Protein AF-A0A9X1KBK2-F1 (afdb_monomer)

Radius of gyration: 13.74 Å; Cα contacts (8 Å, |Δi|>4): 234; chains: 1; bounding box: 34×33×30 Å

Solvent-accessible surface area (backbone atoms only — not comparable to full-atom values): 6960 Å² total; per-residue (Å²): 137,82,86,65,59,75,54,57,52,90,49,33,37,38,42,46,46,96,89,71,48,70,46,58,39,37,46,53,65,55,36,59,77,70,50,48,83,78,47,93,27,27,28,41,36,33,82,37,67,68,66,86,88,49,75,42,31,39,36,38,23,64,77,81,42,43,72,44,82,42,61,68,93,34,52,45,80,51,96,68,62,78,42,82,48,73,57,68,66,92,81,57,61,96,41,42,73,43,54,34,40,38,30,63,72,28,39,75,45,76,76,53,99,76,34,33,36,40,76

Structure (mmCIF, N/CA/C/O backbone):
data_AF-A0A9X1KBK2-F1
#
_entry.id   AF-A0A9X1KBK2-F1
#
loop_
_atom_site.group_PDB
_atom_site.id
_atom_site.type_symbol
_atom_site.label_atom_id
_atom_site.label_alt_id
_atom_site.label_comp_id
_atom_site.label_asym_id
_atom_site.label_entity_id
_atom_site.label_seq_id
_atom_site.pdbx_PDB_ins_code
_atom_site.Cartn_x
_atom_site.Cartn_y
_atom_site.Cartn_z
_atom_site.occupancy
_atom_site.B_iso_or_equiv
_atom_site.auth_seq_id
_atom_site.auth_comp_id
_atom_site.auth_asym_id
_atom_site.auth_atom_id
_atom_site.pdbx_PDB_model_num
ATOM 1 N N . MET A 1 1 ? 12.064 -16.389 -3.522 1.00 40.81 1 MET A N 1
ATOM 2 C CA . MET A 1 1 ? 11.622 -14.983 -3.391 1.00 40.81 1 MET A CA 1
ATOM 3 C C . MET A 1 1 ? 12.887 -14.125 -3.311 1.00 40.81 1 MET A C 1
ATOM 5 O O . MET A 1 1 ? 13.666 -14.320 -2.386 1.00 40.81 1 MET A O 1
ATOM 9 N N . LYS A 1 2 ? 13.191 -13.346 -4.358 1.00 38.59 2 LYS A N 1
ATOM 10 C CA . LYS A 1 2 ? 14.484 -12.655 -4.557 1.00 38.59 2 LYS A CA 1
ATOM 11 C C . LYS A 1 2 ? 14.535 -11.355 -3.733 1.00 38.59 2 LYS A C 1
ATOM 13 O O . LYS A 1 2 ? 13.493 -10.747 -3.509 1.00 38.59 2 LYS A O 1
ATOM 18 N N . ARG A 1 3 ? 15.711 -11.003 -3.194 1.00 35.94 3 ARG A N 1
ATOM 19 C CA . ARG A 1 3 ? 15.891 -9.930 -2.195 1.00 35.94 3 ARG A CA 1
ATOM 20 C C . ARG A 1 3 ? 15.549 -8.564 -2.792 1.00 35.94 3 ARG A C 1
ATOM 22 O O . ARG A 1 3 ? 16.236 -8.102 -3.690 1.00 35.94 3 ARG A O 1
ATOM 29 N N . ILE A 1 4 ? 14.527 -7.929 -2.231 1.00 51.00 4 ILE A N 1
ATOM 30 C CA . ILE A 1 4 ? 14.150 -6.542 -2.488 1.00 51.00 4 ILE A CA 1
ATOM 31 C C . ILE A 1 4 ? 14.593 -5.740 -1.263 1.00 51.00 4 ILE A C 1
ATOM 33 O O . ILE A 1 4 ? 14.223 -6.088 -0.139 1.00 51.00 4 ILE A O 1
ATOM 37 N N . SER A 1 5 ? 15.408 -4.705 -1.454 1.00 47.16 5 SER A N 1
ATOM 38 C CA . SER A 1 5 ? 15.690 -3.717 -0.411 1.00 47.16 5 SER A CA 1
ATOM 39 C C . SER A 1 5 ? 14.709 -2.563 -0.548 1.00 47.16 5 SER A C 1
ATOM 41 O O . SER A 1 5 ? 14.574 -2.009 -1.636 1.00 47.16 5 SER A O 1
ATOM 43 N N . PHE A 1 6 ? 14.050 -2.204 0.550 1.00 48.94 6 PHE A N 1
ATOM 44 C CA . PHE A 1 6 ? 13.143 -1.065 0.608 1.00 48.94 6 PHE A CA 1
ATOM 45 C C . PHE A 1 6 ? 13.835 0.056 1.373 1.00 48.94 6 PHE A C 1
ATOM 47 O O . PHE A 1 6 ? 14.206 -0.132 2.532 1.00 48.94 6 PHE A O 1
ATOM 54 N N . ASN A 1 7 ? 14.013 1.210 0.733 1.00 49.62 7 ASN A N 1
ATOM 55 C CA . ASN A 1 7 ? 14.303 2.444 1.451 1.00 49.62 7 ASN A CA 1
ATOM 56 C C . ASN A 1 7 ? 13.011 3.250 1.501 1.00 49.62 7 ASN A C 1
ATOM 58 O O . ASN A 1 7 ? 12.458 3.598 0.456 1.00 49.62 7 ASN A O 1
ATOM 62 N N . THR A 1 8 ? 12.502 3.460 2.709 1.00 54.94 8 THR A N 1
ATOM 63 C CA . THR A 1 8 ? 11.240 4.155 2.928 1.00 54.94 8 THR A CA 1
ATOM 64 C C . THR A 1 8 ? 11.498 5.495 3.595 1.00 54.94 8 THR A C 1
ATOM 66 O O . THR A 1 8 ? 11.870 5.542 4.769 1.00 54.94 8 THR A O 1
ATOM 69 N N . SER A 1 9 ? 11.282 6.588 2.862 1.00 59.41 9 SER A N 1
ATOM 70 C CA . SER A 1 9 ? 10.940 7.874 3.481 1.00 59.41 9 SER A CA 1
ATOM 71 C C . SER A 1 9 ? 9.426 7.900 3.715 1.00 59.41 9 SER A C 1
ATOM 73 O O . SER A 1 9 ? 8.726 7.018 3.230 1.00 59.41 9 SER A O 1
ATOM 75 N N . GLU A 1 10 ? 8.909 8.839 4.511 1.00 70.69 10 GLU A N 1
ATOM 76 C CA . GLU A 1 10 ? 7.586 8.743 5.157 1.00 70.69 10 GLU A CA 1
ATOM 77 C C . GLU A 1 10 ? 6.447 8.178 4.286 1.00 70.69 10 GLU A C 1
ATOM 79 O O . GLU A 1 10 ? 5.689 7.356 4.793 1.00 70.69 10 GLU A O 1
ATOM 84 N N . TYR A 1 11 ? 6.392 8.513 2.990 1.00 81.00 11 TYR A N 1
ATOM 85 C CA . TYR A 1 11 ? 5.396 8.019 2.025 1.00 81.00 11 TYR A CA 1
ATOM 86 C C . TYR A 1 11 ? 5.985 7.433 0.735 1.00 81.00 11 TYR A C 1
ATOM 88 O O . TYR A 1 11 ? 5.235 7.144 -0.198 1.00 81.00 11 TYR A O 1
ATOM 96 N N . LYS A 1 12 ? 7.309 7.264 0.658 1.00 82.88 12 LYS A N 1
ATOM 97 C CA . LYS A 1 12 ? 7.993 6.830 -0.568 1.00 82.88 12 LYS A CA 1
ATOM 98 C C . LYS A 1 12 ? 8.642 5.481 -0.356 1.00 82.88 12 LYS A C 1
ATOM 100 O O . LYS A 1 12 ? 9.161 5.211 0.720 1.00 82.88 12 LYS A O 1
ATOM 105 N N . ALA A 1 13 ? 8.642 4.651 -1.384 1.00 81.12 13 ALA A N 1
ATOM 106 C CA . ALA A 1 13 ? 9.345 3.383 -1.390 1.00 81.12 13 ALA A CA 1
ATOM 107 C C . ALA A 1 13 ? 10.183 3.269 -2.658 1.00 81.12 13 ALA A C 1
ATOM 109 O O . ALA A 1 13 ? 9.661 3.391 -3.766 1.00 81.12 13 ALA A O 1
ATOM 110 N N . THR A 1 14 ? 11.471 2.987 -2.486 1.00 82.00 14 THR A N 1
ATOM 111 C CA . THR A 1 14 ? 12.343 2.570 -3.587 1.00 82.00 14 THR A CA 1
ATOM 112 C C . THR A 1 14 ? 12.473 1.054 -3.569 1.00 82.00 14 THR A C 1
ATOM 114 O O . THR A 1 14 ? 12.855 0.472 -2.554 1.00 82.00 14 THR A O 1
ATOM 117 N N . ILE A 1 15 ? 12.150 0.423 -4.692 1.00 77.50 15 ILE A N 1
ATOM 118 C CA . ILE A 1 15 ? 12.262 -1.013 -4.932 1.00 77.50 15 ILE A CA 1
ATOM 119 C C . ILE A 1 15 ? 13.388 -1.213 -5.936 1.00 77.50 15 ILE A C 1
ATOM 121 O O . ILE A 1 15 ? 13.243 -0.835 -7.096 1.00 77.50 15 ILE A O 1
ATOM 125 N N . THR A 1 16 ? 14.485 -1.823 -5.502 1.00 78.19 16 THR A N 1
ATOM 126 C CA . THR A 1 16 ? 15.594 -2.179 -6.396 1.00 78.19 16 THR A CA 1
ATOM 127 C C . THR A 1 16 ? 15.421 -3.601 -6.914 1.00 78.19 16 THR A C 1
ATOM 129 O O . THR A 1 16 ? 15.266 -4.543 -6.132 1.00 78.19 16 THR A O 1
ATOM 132 N N . PHE A 1 17 ? 15.439 -3.751 -8.234 1.00 73.06 17 PHE A N 1
ATOM 133 C CA . PHE A 1 17 ? 15.352 -5.032 -8.927 1.00 73.06 17 PHE A CA 1
ATOM 134 C C . PHE A 1 17 ? 16.747 -5.605 -9.210 1.00 73.06 17 PHE A C 1
ATOM 136 O O . PHE A 1 17 ? 17.760 -4.913 -9.138 1.00 73.06 17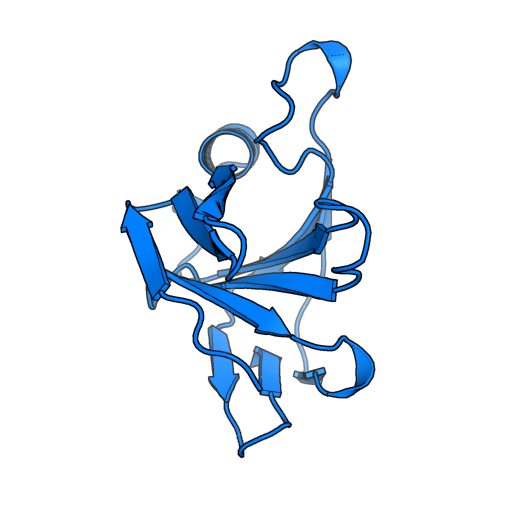 PHE A O 1
ATOM 143 N N . GLU A 1 18 ? 16.809 -6.899 -9.536 1.00 73.56 18 GLU A N 1
ATOM 144 C CA . GLU A 1 18 ? 18.080 -7.597 -9.793 1.00 73.56 18 GLU A CA 1
ATOM 145 C C . GLU A 1 18 ? 18.826 -7.092 -11.029 1.00 73.56 18 GLU A C 1
ATOM 147 O O . GLU A 1 18 ? 20.044 -7.219 -11.101 1.00 73.56 18 GLU A O 1
ATOM 152 N N . ASP A 1 19 ? 18.106 -6.521 -11.994 1.00 75.75 19 ASP A N 1
ATOM 153 C CA . ASP A 1 19 ? 18.695 -5.880 -13.171 1.00 75.75 19 ASP A CA 1
ATOM 154 C C . ASP A 1 19 ? 19.272 -4.484 -12.861 1.00 75.75 19 ASP A C 1
ATOM 156 O O . ASP A 1 19 ? 19.747 -3.796 -13.762 1.00 75.75 19 ASP A O 1
ATOM 160 N N . GLY A 1 20 ? 19.237 -4.062 -11.591 1.00 73.81 20 GLY A N 1
ATOM 161 C CA . GLY A 1 20 ? 19.702 -2.759 -11.128 1.00 73.81 20 GLY A CA 1
ATOM 162 C C . GLY A 1 20 ? 18.715 -1.622 -11.388 1.00 73.81 20 GLY A C 1
ATOM 163 O O . GLY A 1 20 ? 19.000 -0.483 -11.016 1.00 73.81 20 GLY A O 1
ATOM 164 N N . SER A 1 21 ? 17.557 -1.896 -12.000 1.00 74.75 21 SER A N 1
ATOM 165 C CA . SER A 1 21 ? 16.503 -0.895 -12.137 1.00 74.75 21 SER A CA 1
ATOM 166 C C . SER A 1 21 ? 15.838 -0.612 -10.788 1.00 74.75 21 SER A C 1
ATOM 168 O O . SER A 1 21 ? 15.784 -1.467 -9.901 1.00 74.75 21 SER A O 1
ATOM 170 N N . ASN A 1 22 ? 15.324 0.608 -10.631 1.00 76.56 22 ASN A N 1
ATOM 171 C CA . ASN A 1 22 ? 14.585 1.025 -9.446 1.00 76.56 22 ASN A CA 1
ATOM 172 C C . ASN A 1 22 ? 13.152 1.384 -9.836 1.00 76.56 22 ASN A C 1
ATOM 174 O O . ASN A 1 22 ? 12.933 2.076 -10.831 1.00 76.56 22 ASN A O 1
ATOM 178 N N . LEU A 1 23 ? 12.183 0.953 -9.031 1.00 75.19 23 LEU A N 1
ATOM 179 C CA . LEU A 1 23 ? 10.866 1.574 -9.005 1.00 75.19 23 LEU A CA 1
ATOM 180 C C . LEU A 1 23 ? 10.763 2.474 -7.785 1.00 75.19 23 LEU A C 1
ATOM 182 O O . LEU A 1 23 ? 10.971 2.030 -6.659 1.00 75.19 23 LEU A O 1
ATOM 186 N N . GLU A 1 24 ? 10.364 3.711 -8.028 1.00 82.12 24 GLU A N 1
ATOM 187 C CA . GLU A 1 24 ? 9.956 4.638 -6.987 1.00 82.12 24 GLU A CA 1
ATOM 188 C C . GLU A 1 24 ? 8.435 4.693 -6.942 1.00 82.12 24 GLU A C 1
ATOM 190 O O . GLU A 1 24 ? 7.776 4.902 -7.963 1.00 82.12 24 GLU A O 1
ATOM 195 N N . VAL A 1 25 ? 7.892 4.476 -5.751 1.00 83.94 25 VAL A N 1
ATOM 196 C CA . VAL A 1 25 ? 6.468 4.601 -5.460 1.00 83.94 25 VAL A CA 1
ATOM 197 C C . VAL A 1 25 ? 6.307 5.717 -4.445 1.00 83.94 25 VAL A C 1
ATOM 199 O O . VAL A 1 25 ? 6.913 5.648 -3.377 1.00 83.94 25 VAL A O 1
ATOM 202 N N . ASP A 1 26 ? 5.499 6.721 -4.765 1.00 86.69 26 ASP A N 1
ATOM 203 C CA . ASP A 1 26 ? 5.269 7.879 -3.901 1.00 86.69 26 ASP A CA 1
ATOM 204 C C . ASP A 1 26 ? 3.778 8.059 -3.586 1.00 86.69 26 ASP A C 1
ATOM 206 O O . ASP A 1 26 ? 2.982 8.431 -4.447 1.00 86.69 26 ASP A O 1
ATOM 210 N N . PHE A 1 27 ? 3.395 7.796 -2.336 1.00 87.94 27 PHE A N 1
ATOM 211 C CA . PHE A 1 27 ? 2.020 7.952 -1.858 1.00 87.94 27 PHE A CA 1
ATOM 212 C C . PHE A 1 27 ? 1.708 9.362 -1.338 1.00 87.94 27 PHE A C 1
ATOM 214 O O . PHE A 1 27 ? 0.560 9.624 -0.976 1.00 87.94 27 PHE A O 1
ATOM 221 N N . GLU A 1 28 ? 2.683 10.275 -1.292 1.00 88.75 28 GLU A N 1
ATOM 222 C CA . GLU A 1 28 ? 2.547 11.598 -0.670 1.00 88.75 28 GLU A CA 1
ATOM 223 C C . GLU A 1 28 ? 1.372 12.396 -1.253 1.00 88.75 28 GLU A C 1
ATOM 225 O O . GLU A 1 28 ? 0.573 12.965 -0.506 1.00 88.75 28 GLU A O 1
ATOM 230 N N . ALA A 1 29 ? 1.198 12.366 -2.578 1.00 88.00 29 ALA A N 1
ATOM 231 C CA . ALA A 1 29 ? 0.096 13.053 -3.251 1.00 88.00 29 ALA A CA 1
ATOM 232 C C . ALA A 1 29 ? -1.282 12.545 -2.785 1.00 88.00 29 ALA A C 1
ATOM 234 O O . ALA A 1 29 ? -2.144 13.345 -2.425 1.00 88.00 29 ALA A O 1
ATOM 235 N N . ILE A 1 30 ? -1.472 11.221 -2.713 1.00 90.94 30 ILE A N 1
ATOM 236 C CA . ILE A 1 30 ? -2.721 10.619 -2.221 1.00 90.94 30 ILE A CA 1
ATOM 237 C C . ILE A 1 30 ? -2.950 10.950 -0.750 1.00 90.94 30 ILE A C 1
ATOM 239 O O . ILE A 1 30 ? -4.065 11.292 -0.351 1.00 90.94 30 ILE A O 1
ATOM 243 N N . VAL A 1 31 ? -1.906 10.844 0.072 1.00 90.62 31 VAL A N 1
ATOM 244 C CA . VAL A 1 31 ? -2.008 11.108 1.510 1.00 90.62 31 VAL A CA 1
ATOM 245 C C . VAL A 1 31 ? -2.446 12.546 1.767 1.00 90.62 31 VAL A C 1
ATOM 247 O O . VAL A 1 31 ? -3.322 12.772 2.609 1.00 90.62 31 VAL A O 1
ATOM 250 N N . ASN A 1 32 ? -1.886 13.496 1.020 1.00 89.88 32 ASN A N 1
ATOM 251 C CA . ASN A 1 32 ? -2.183 14.914 1.165 1.00 89.88 32 ASN A CA 1
ATOM 252 C C . ASN A 1 32 ? -3.574 15.275 0.632 1.00 89.88 32 ASN A C 1
ATOM 254 O O . ASN A 1 32 ? -4.349 15.895 1.366 1.00 89.88 32 ASN A O 1
ATOM 258 N N . GLU A 1 33 ? -3.923 14.838 -0.583 1.00 91.50 33 GLU A N 1
ATOM 259 C CA . GLU A 1 33 ? -5.217 15.138 -1.217 1.00 91.50 33 GLU A CA 1
ATOM 260 C C . GLU A 1 33 ? -6.386 14.647 -0.354 1.00 91.50 33 GLU A C 1
ATOM 262 O O . GLU A 1 33 ? -7.305 15.394 -0.007 1.00 91.50 33 GLU A O 1
ATOM 267 N N . PHE A 1 34 ? -6.306 13.393 0.098 1.00 93.56 34 PHE A N 1
ATOM 268 C CA . PHE A 1 34 ? -7.368 12.764 0.883 1.00 93.56 34 PHE A CA 1
ATOM 269 C C . PHE A 1 34 ? -7.217 12.961 2.397 1.00 93.56 34 PHE A C 1
ATOM 271 O O . PHE A 1 34 ? -8.022 12.431 3.169 1.00 93.56 34 PHE A O 1
ATOM 278 N N . LYS A 1 35 ? -6.226 13.749 2.842 1.00 92.88 35 LYS A N 1
ATOM 279 C CA . LYS A 1 35 ? -5.976 14.096 4.256 1.00 92.88 35 LYS A CA 1
ATOM 280 C C . LYS A 1 35 ? -5.856 12.855 5.152 1.00 92.88 35 LYS A C 1
ATOM 282 O O . LYS A 1 35 ? -6.411 12.809 6.255 1.00 92.88 35 LYS A O 1
ATOM 287 N N . LEU A 1 36 ? -5.143 11.834 4.670 1.00 93.38 36 LEU A N 1
ATOM 288 C CA . LEU A 1 36 ? -5.014 10.535 5.344 1.00 93.38 36 LEU A CA 1
ATOM 289 C C . LEU A 1 36 ? -4.174 10.608 6.622 1.00 93.38 36 LEU A C 1
ATOM 291 O O . LEU A 1 36 ? -4.341 9.778 7.509 1.00 93.38 36 LEU A O 1
ATOM 295 N N . ASN A 1 37 ? -3.343 11.642 6.766 1.00 87.19 37 ASN A N 1
ATOM 296 C CA . ASN A 1 37 ? -2.615 11.965 7.996 1.00 87.19 37 ASN A CA 1
ATOM 297 C C . ASN A 1 37 ? -3.523 12.188 9.224 1.00 87.19 37 ASN A C 1
ATOM 299 O O . ASN A 1 37 ? -3.047 12.156 10.355 1.00 87.19 37 ASN A O 1
ATOM 303 N N . LYS A 1 38 ? -4.830 12.397 9.022 1.00 90.50 38 LYS A N 1
ATOM 304 C CA . LYS A 1 38 ? -5.822 12.473 10.105 1.00 90.50 38 LYS A CA 1
ATOM 305 C C . LYS A 1 38 ? -6.246 11.102 10.642 1.00 90.50 38 LYS A C 1
ATOM 307 O O . LYS A 1 38 ? -6.897 11.037 11.683 1.00 90.50 38 LYS A O 1
ATOM 312 N N . LEU A 1 39 ? -5.935 10.018 9.932 1.00 91.44 39 LEU A N 1
ATOM 313 C CA . LEU A 1 39 ? -6.217 8.654 10.368 1.00 91.44 39 LEU A CA 1
ATOM 314 C C . LEU A 1 39 ? -5.122 8.175 11.323 1.00 91.44 39 LEU A C 1
ATOM 316 O O . LEU A 1 39 ? -3.945 8.471 11.139 1.00 91.44 39 LEU A O 1
ATOM 320 N N . LYS A 1 40 ? -5.504 7.379 12.327 1.00 89.94 40 LYS A N 1
ATOM 321 C CA . LYS A 1 40 ? -4.546 6.820 13.294 1.00 89.94 40 LYS A CA 1
ATOM 322 C C . LYS A 1 40 ? -3.585 5.820 12.642 1.00 89.94 40 LYS A C 1
ATOM 324 O O . LYS A 1 40 ? -2.417 5.749 13.011 1.00 89.94 40 LYS A O 1
ATOM 329 N N . SER A 1 41 ? -4.099 5.020 11.715 1.00 93.50 41 SER A N 1
ATOM 330 C CA . SER A 1 41 ? -3.332 4.109 10.870 1.00 93.50 41 SER A CA 1
ATOM 331 C C . SER A 1 41 ? -4.102 3.840 9.589 1.00 93.50 41 SER A C 1
ATOM 333 O O . SER A 1 41 ? -5.322 4.024 9.543 1.00 93.50 41 SER A O 1
ATOM 335 N N . TYR A 1 42 ? -3.407 3.406 8.550 1.00 95.31 42 TYR A N 1
ATOM 336 C CA . TYR A 1 42 ? -4.030 2.938 7.327 1.00 95.31 42 TYR A CA 1
ATOM 337 C C . TYR A 1 42 ? -3.074 2.062 6.522 1.00 95.31 42 TYR A C 1
ATOM 339 O O . TYR A 1 42 ? -1.852 2.149 6.653 1.00 95.31 42 TYR A O 1
ATOM 347 N N . VAL A 1 43 ? -3.660 1.247 5.650 1.00 95.25 43 VAL A N 1
ATOM 348 C CA . VAL A 1 43 ? -2.944 0.534 4.595 1.00 95.25 43 VAL A CA 1
ATOM 349 C C . VAL A 1 43 ? -3.420 1.068 3.248 1.00 95.25 43 VAL A C 1
ATOM 351 O O . VAL A 1 43 ? -4.624 1.229 3.037 1.00 95.25 43 VAL A O 1
ATOM 354 N N . LEU A 1 44 ? -2.483 1.347 2.344 1.00 95.25 44 LEU A N 1
ATOM 355 C C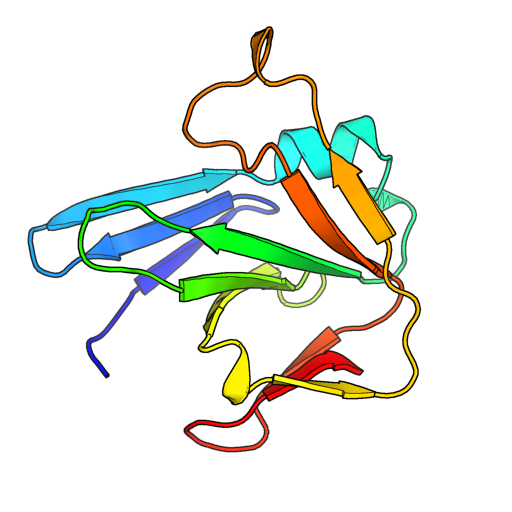A . LEU A 1 44 ? -2.765 1.645 0.940 1.00 95.25 44 LEU A CA 1
ATOM 356 C C . LEU A 1 44 ? -2.350 0.453 0.090 1.00 95.25 44 LEU A C 1
ATOM 358 O O . LEU A 1 44 ? -1.241 -0.052 0.235 1.00 95.25 44 LEU A O 1
ATOM 362 N N . CYS A 1 45 ? -3.233 0.014 -0.797 1.00 94.56 45 CYS A N 1
ATOM 363 C CA . CYS A 1 45 ? -2.957 -1.039 -1.763 1.00 94.56 45 CYS A CA 1
ATOM 364 C C . CYS A 1 45 ? -3.093 -0.484 -3.176 1.00 94.56 45 CYS A C 1
ATOM 366 O O . CYS A 1 45 ? -4.086 0.170 -3.491 1.00 94.56 45 CYS A O 1
ATOM 368 N N . HIS A 1 46 ? -2.124 -0.768 -4.036 1.00 90.62 46 HIS A N 1
ATOM 369 C CA . HIS A 1 46 ? -2.172 -0.377 -5.442 1.00 90.62 46 HIS A CA 1
ATOM 370 C C . HIS A 1 46 ? -1.688 -1.514 -6.333 1.00 90.62 46 HIS A C 1
ATOM 372 O O . HIS A 1 46 ? -0.860 -2.334 -5.927 1.00 90.62 46 HIS A O 1
ATOM 378 N N . TRP A 1 47 ? -2.238 -1.586 -7.542 1.00 85.75 47 TRP A N 1
ATOM 379 C CA . TRP A 1 47 ? -1.774 -2.539 -8.538 1.00 85.75 47 TRP A CA 1
ATOM 380 C C . TRP A 1 47 ? -0.554 -1.986 -9.260 1.00 85.75 47 TRP A C 1
ATOM 382 O O . TRP A 1 47 ? -0.599 -0.902 -9.841 1.00 85.75 47 TRP A O 1
ATOM 392 N N . GLN A 1 48 ? 0.511 -2.779 -9.304 1.00 74.56 48 GLN A N 1
ATOM 393 C CA . GLN A 1 48 ? 1.732 -2.429 -10.003 1.00 74.56 48 GLN A CA 1
ATOM 394 C C . GLN A 1 48 ? 1.899 -3.332 -11.230 1.00 74.56 48 GLN A C 1
ATOM 396 O O . GLN A 1 48 ? 1.937 -4.558 -11.128 1.00 74.56 48 GLN A O 1
ATOM 401 N N . SER A 1 49 ? 2.006 -2.713 -12.409 1.00 64.62 49 SER A N 1
ATOM 402 C CA . SER A 1 49 ? 2.237 -3.413 -13.684 1.00 64.62 49 SER A CA 1
ATOM 403 C C . SER A 1 49 ? 3.643 -3.204 -14.262 1.00 64.62 49 SER A C 1
ATOM 405 O O . SER A 1 49 ? 3.971 -3.786 -15.302 1.00 64.62 49 SER A O 1
ATOM 407 N N . ARG A 1 50 ? 4.467 -2.368 -13.613 1.00 58.78 50 ARG A N 1
ATOM 408 C CA . ARG A 1 50 ? 5.823 -2.008 -14.047 1.00 58.78 50 ARG A CA 1
ATOM 409 C C . ARG A 1 50 ? 6.869 -2.265 -12.951 1.00 58.78 50 ARG A C 1
ATOM 411 O O . ARG A 1 50 ? 6.555 -2.050 -11.784 1.00 58.78 50 ARG A O 1
ATOM 418 N N . PRO A 1 51 ? 8.107 -2.658 -13.306 1.00 53.91 51 PRO A N 1
ATOM 419 C CA . PRO A 1 51 ? 8.555 -3.013 -14.653 1.00 53.91 51 PRO A CA 1
ATOM 420 C C . PRO A 1 51 ? 7.841 -4.268 -15.184 1.00 53.91 51 PRO A C 1
ATOM 422 O O . PRO A 1 51 ? 7.289 -5.069 -14.428 1.00 53.91 51 PRO A O 1
ATOM 425 N N . LYS A 1 52 ? 7.784 -4.392 -16.516 1.00 52.56 52 LYS A N 1
ATOM 426 C CA . LYS A 1 52 ? 7.068 -5.469 -17.216 1.00 52.56 52 LYS A CA 1
ATOM 427 C C . LYS A 1 52 ? 7.577 -6.826 -16.712 1.00 52.56 52 LYS A C 1
ATOM 429 O O . LYS A 1 52 ? 8.730 -7.162 -16.939 1.00 52.56 52 LYS A O 1
ATOM 434 N N . GLY A 1 53 ? 6.717 -7.595 -16.047 1.00 52.75 53 GLY A N 1
ATOM 435 C CA . GLY A 1 53 ? 7.072 -8.897 -15.460 1.00 52.75 53 GLY A CA 1
ATOM 436 C C . GLY A 1 53 ? 6.856 -8.979 -13.948 1.00 52.75 53 GLY A C 1
ATOM 437 O O . GLY A 1 53 ? 6.623 -10.072 -13.443 1.00 52.75 53 GLY A O 1
ATOM 438 N N . LEU A 1 54 ? 6.811 -7.842 -13.243 1.00 58.41 54 LEU A N 1
ATOM 439 C CA . LEU A 1 54 ? 6.274 -7.767 -11.885 1.00 58.41 54 LEU A CA 1
ATOM 440 C C . LEU A 1 54 ? 4.827 -7.290 -11.943 1.00 58.41 54 LEU A C 1
ATOM 442 O O . LEU A 1 54 ? 4.539 -6.099 -12.014 1.00 58.41 54 LEU A O 1
ATOM 446 N N . ARG A 1 55 ? 3.918 -8.264 -11.953 1.00 65.19 55 ARG A N 1
ATOM 447 C CA . ARG A 1 55 ? 2.494 -8.056 -11.702 1.00 65.19 55 ARG A CA 1
ATOM 448 C C . ARG A 1 55 ? 2.239 -8.419 -10.251 1.00 65.19 55 ARG A C 1
ATOM 450 O O . ARG A 1 55 ? 2.369 -9.583 -9.886 1.00 65.19 55 ARG A O 1
ATOM 457 N N . GLY A 1 56 ? 1.930 -7.430 -9.433 1.00 76.38 56 GLY A N 1
ATOM 458 C CA . GLY A 1 56 ? 1.700 -7.647 -8.014 1.00 76.38 56 GLY A CA 1
ATOM 459 C C . GLY A 1 56 ? 1.026 -6.453 -7.373 1.00 76.38 56 GLY A C 1
ATOM 460 O O . GLY A 1 56 ? 0.953 -5.369 -7.958 1.00 76.38 56 GLY A O 1
ATOM 461 N N . TYR A 1 57 ? 0.534 -6.667 -6.162 1.00 87.69 57 TYR A N 1
ATOM 462 C CA . TYR A 1 57 ? -0.060 -5.606 -5.374 1.00 87.69 57 TYR A CA 1
ATOM 463 C C . TYR A 1 57 ? 0.980 -5.066 -4.402 1.00 87.69 57 TYR A C 1
ATOM 465 O O . TYR A 1 57 ? 1.609 -5.809 -3.645 1.00 87.69 57 TYR A O 1
ATOM 473 N N . GLY A 1 58 ? 1.179 -3.757 -4.461 1.00 89.19 58 GLY A N 1
ATOM 474 C CA . GLY A 1 58 ? 1.980 -3.026 -3.501 1.00 89.19 58 GLY A CA 1
ATOM 475 C C . GLY A 1 58 ? 1.129 -2.632 -2.312 1.00 89.19 58 GLY A C 1
ATOM 476 O O . GLY A 1 58 ? 0.079 -2.021 -2.500 1.00 89.19 58 GLY A O 1
ATOM 477 N N . PHE A 1 59 ? 1.582 -2.947 -1.104 1.00 91.75 59 PHE A N 1
ATOM 478 C CA . PHE A 1 59 ? 0.926 -2.552 0.135 1.00 91.75 59 PHE A CA 1
ATOM 479 C C . PHE A 1 59 ? 1.844 -1.660 0.957 1.00 91.75 59 PHE A C 1
ATOM 481 O O . PHE A 1 59 ? 2.924 -2.088 1.365 1.00 91.75 59 PHE A O 1
ATOM 488 N N . TYR A 1 60 ? 1.393 -0.441 1.227 1.00 92.25 60 TYR A N 1
ATOM 489 C CA . TYR A 1 60 ? 2.032 0.495 2.143 1.00 92.25 60 TYR A CA 1
ATOM 490 C C . TYR A 1 60 ? 1.285 0.504 3.482 1.00 92.25 60 TYR A C 1
ATOM 492 O O . TYR A 1 60 ? 0.080 0.743 3.500 1.00 92.25 60 TYR A O 1
ATOM 500 N N . ASP A 1 61 ? 1.987 0.257 4.591 1.00 93.00 61 ASP A N 1
ATOM 501 C CA . ASP A 1 61 ? 1.459 0.389 5.958 1.00 93.00 61 ASP A CA 1
ATOM 502 C C . ASP A 1 61 ? 1.988 1.679 6.590 1.00 93.00 61 ASP A C 1
ATOM 504 O O . ASP A 1 61 ? 3.193 1.828 6.819 1.00 93.00 61 ASP A O 1
ATOM 508 N N . SER A 1 62 ? 1.075 2.598 6.911 1.00 92.44 62 SER A N 1
ATOM 509 C CA . SER A 1 62 ? 1.408 3.917 7.453 1.00 92.44 62 SER A CA 1
ATOM 510 C C . SER A 1 62 ? 2.061 3.866 8.831 1.00 92.44 62 SER A C 1
ATOM 512 O O . SER A 1 62 ? 2.713 4.822 9.247 1.00 92.44 62 SER A O 1
ATOM 514 N N . THR A 1 63 ? 1.861 2.782 9.582 1.00 90.31 63 THR A N 1
ATOM 515 C CA . THR A 1 63 ? 2.399 2.678 10.934 1.00 90.31 63 THR A CA 1
ATOM 516 C C . THR A 1 63 ? 3.844 2.218 10.922 1.00 90.31 63 THR A C 1
ATOM 518 O O . THR A 1 63 ? 4.695 2.829 11.564 1.00 90.31 63 THR A O 1
ATOM 521 N N . SER A 1 64 ? 4.125 1.119 10.226 1.00 89.12 64 SER A N 1
ATOM 522 C CA . SER A 1 64 ? 5.497 0.631 10.092 1.00 89.12 64 SER A CA 1
ATOM 523 C C . SER A 1 64 ? 6.291 1.436 9.069 1.00 89.12 64 SER A C 1
ATOM 525 O O . SER A 1 64 ? 7.507 1.277 9.011 1.00 89.12 64 SER A O 1
ATOM 527 N N . LYS A 1 65 ? 5.622 2.298 8.288 1.00 87.12 65 LYS A N 1
ATOM 528 C CA . LYS A 1 65 ? 6.189 3.033 7.151 1.00 87.12 65 LYS A CA 1
ATOM 529 C C . LYS A 1 65 ? 6.868 2.083 6.167 1.00 87.12 65 LYS A C 1
ATOM 531 O O . LYS A 1 65 ? 7.911 2.401 5.614 1.00 87.12 65 LYS A O 1
ATOM 536 N N . THR A 1 66 ? 6.302 0.891 5.988 1.00 86.75 66 THR A N 1
ATOM 537 C CA . THR A 1 66 ? 6.875 -0.151 5.133 1.00 86.75 66 THR A CA 1
ATOM 538 C C . THR A 1 66 ? 6.036 -0.358 3.892 1.00 86.75 66 THR A C 1
ATOM 540 O O . THR A 1 66 ? 4.813 -0.231 3.915 1.00 86.75 66 THR A O 1
ATOM 543 N N . TYR A 1 67 ? 6.716 -0.737 2.817 1.00 87.50 67 TYR A N 1
ATOM 544 C CA . TYR A 1 67 ? 6.102 -1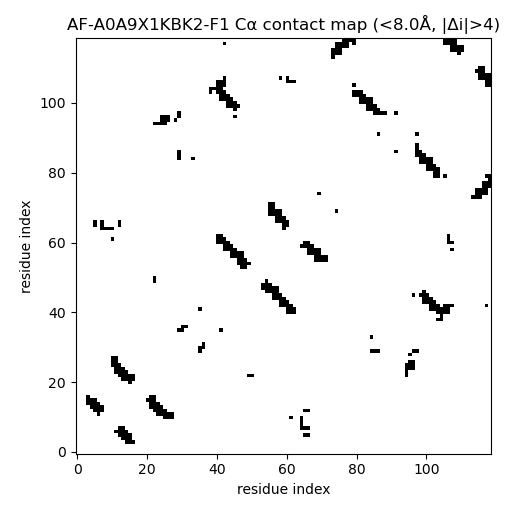.146 1.570 1.00 87.50 67 TYR A CA 1
ATOM 545 C C . TYR A 1 67 ? 6.417 -2.616 1.300 1.00 87.50 67 TYR A C 1
ATOM 547 O O . TYR A 1 67 ? 7.558 -3.046 1.460 1.00 87.50 67 TYR A O 1
ATOM 555 N N . ASN A 1 68 ? 5.412 -3.389 0.898 1.00 86.44 68 ASN A N 1
ATOM 556 C CA . ASN A 1 68 ? 5.546 -4.811 0.606 1.00 86.44 68 ASN A CA 1
ATOM 557 C C . ASN A 1 68 ? 4.871 -5.141 -0.726 1.00 86.44 68 ASN A C 1
ATOM 559 O O . ASN A 1 68 ? 3.721 -4.770 -0.947 1.00 86.44 68 ASN A O 1
ATOM 563 N N . CYS A 1 69 ? 5.557 -5.895 -1.584 1.00 85.00 69 CYS A N 1
ATOM 564 C CA . CYS A 1 69 ? 4.933 -6.525 -2.746 1.00 85.00 69 CYS A CA 1
ATOM 565 C C . CYS A 1 69 ? 4.337 -7.866 -2.314 1.00 85.00 69 CYS A C 1
ATOM 567 O O . CYS A 1 69 ? 5.081 -8.759 -1.899 1.00 85.00 69 CYS A O 1
ATOM 569 N N . ILE A 1 70 ? 3.016 -8.002 -2.395 1.00 85.94 70 ILE A N 1
ATOM 570 C CA . ILE A 1 70 ? 2.284 -9.181 -1.922 1.00 85.94 70 ILE A CA 1
ATOM 571 C C . ILE A 1 70 ? 1.357 -9.674 -3.040 1.00 85.94 70 ILE A C 1
ATOM 573 O O . ILE A 1 70 ? 0.788 -8.882 -3.796 1.00 85.94 70 ILE A O 1
ATOM 577 N N . ASP A 1 71 ? 1.227 -10.994 -3.166 1.00 85.94 71 ASP A N 1
ATOM 578 C CA . ASP A 1 71 ? 0.195 -11.600 -4.008 1.00 85.94 71 ASP A CA 1
ATOM 579 C C . ASP A 1 71 ? -1.174 -11.370 -3.358 1.00 85.94 71 ASP A C 1
ATOM 581 O O . ASP A 1 71 ? -1.373 -11.681 -2.186 1.00 85.94 71 ASP A O 1
ATOM 585 N N . TRP A 1 72 ? -2.135 -10.843 -4.113 1.00 85.31 72 TRP A N 1
ATOM 586 C CA . TRP A 1 72 ? -3.484 -10.599 -3.605 1.00 85.31 72 TRP A CA 1
ATOM 587 C C . TRP A 1 72 ? -4.127 -11.847 -3.006 1.00 85.31 72 TRP A C 1
ATOM 589 O O . TRP A 1 72 ? -4.794 -11.762 -1.978 1.00 85.31 72 TRP A O 1
ATOM 599 N N . ASN A 1 73 ? -3.879 -13.014 -3.605 1.00 87.75 73 ASN A N 1
ATOM 600 C CA . ASN A 1 73 ? -4.467 -14.271 -3.145 1.00 87.75 73 ASN A CA 1
ATOM 601 C C . ASN A 1 73 ? -3.924 -14.725 -1.785 1.00 87.75 73 ASN A C 1
ATOM 603 O O . ASN A 1 73 ? -4.517 -15.601 -1.159 1.00 87.75 73 ASN A O 1
ATOM 607 N N . SER A 1 74 ? -2.817 -14.142 -1.315 1.00 90.12 74 SER A N 1
ATOM 608 C CA . SER A 1 74 ? -2.246 -14.440 -0.004 1.00 90.12 74 SER A CA 1
ATOM 609 C C . SER A 1 74 ? -2.618 -13.419 1.076 1.00 90.12 74 SER A C 1
ATOM 611 O O . SER A 1 74 ? -2.153 -13.525 2.216 1.00 90.12 74 SER A O 1
ATOM 613 N N . VAL A 1 75 ? -3.482 -12.448 0.750 1.00 92.00 75 VAL A N 1
ATOM 614 C CA . VAL A 1 75 ? -3.968 -11.424 1.682 1.00 92.00 75 VAL A CA 1
ATOM 615 C C . VAL A 1 75 ? -5.371 -11.770 2.167 1.00 92.00 75 VAL A C 1
ATOM 617 O O . VAL A 1 75 ? -6.336 -11.798 1.408 1.00 92.00 75 VAL A O 1
ATOM 620 N N . THR A 1 76 ? -5.505 -11.967 3.476 1.00 94.44 76 THR A N 1
ATOM 621 C CA . THR A 1 76 ? -6.808 -12.034 4.144 1.00 94.44 76 THR A CA 1
ATOM 622 C C . THR A 1 76 ? -7.205 -10.651 4.649 1.00 94.44 76 THR A C 1
ATOM 624 O O . THR A 1 76 ? -6.426 -9.969 5.313 1.00 94.44 76 THR A O 1
ATOM 627 N N . ILE A 1 77 ? -8.438 -10.233 4.375 1.00 92.56 77 ILE A N 1
ATOM 628 C CA . ILE A 1 77 ? -8.973 -8.945 4.825 1.00 92.56 77 ILE A CA 1
ATOM 629 C C . ILE A 1 77 ? -10.010 -9.217 5.917 1.00 92.56 77 ILE A C 1
ATOM 631 O O . ILE A 1 77 ? -11.048 -9.820 5.649 1.00 92.56 77 ILE A O 1
ATOM 635 N N . SER A 1 78 ? -9.736 -8.800 7.156 1.00 88.12 78 SER A N 1
ATOM 636 C CA . SER A 1 78 ? -10.615 -9.075 8.298 1.00 88.12 78 SER A CA 1
ATOM 637 C C . SER A 1 78 ? -11.352 -7.819 8.753 1.00 88.12 78 SER A C 1
ATOM 639 O O . SER A 1 78 ? -10.736 -6.887 9.258 1.00 88.12 78 SER A O 1
ATOM 641 N N . LYS A 1 79 ? -12.689 -7.826 8.629 1.00 80.06 79 LYS A N 1
ATOM 642 C CA . LYS A 1 79 ? -13.619 -6.843 9.230 1.00 80.06 79 LYS A CA 1
ATOM 643 C C . LYS A 1 79 ? -13.160 -5.378 9.122 1.00 80.06 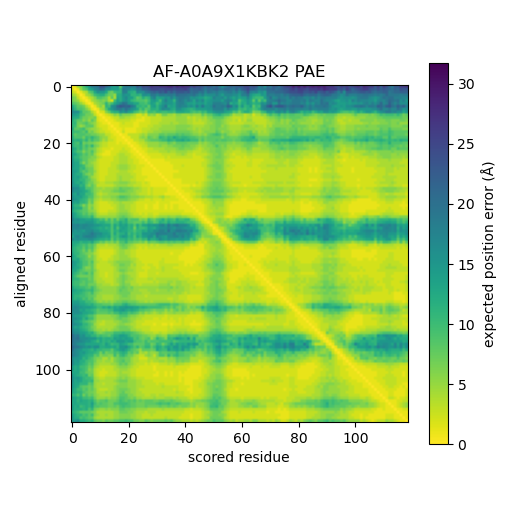79 LYS A C 1
ATOM 645 O O . LYS A 1 79 ? -13.207 -4.641 10.105 1.00 80.06 79 LYS A O 1
ATOM 650 N N . CYS A 1 80 ? -12.752 -4.940 7.934 1.00 85.75 80 CYS A N 1
ATOM 651 C CA . CYS A 1 80 ? -12.352 -3.556 7.708 1.00 85.75 80 CYS A CA 1
ATOM 652 C C . CYS A 1 80 ? -13.176 -2.898 6.600 1.00 85.75 80 CYS A C 1
ATOM 654 O O . CYS A 1 80 ? -13.696 -3.552 5.695 1.00 85.75 80 CYS A O 1
ATOM 656 N N . PHE A 1 81 ? -13.321 -1.580 6.705 1.00 88.81 81 PHE A N 1
ATOM 657 C CA . PHE A 1 81 ? -13.911 -0.772 5.647 1.00 88.81 81 PHE A CA 1
ATOM 658 C C . PHE A 1 81 ? -12.885 -0.588 4.525 1.00 88.81 81 PHE A C 1
ATOM 660 O O . PHE A 1 81 ? -11.699 -0.445 4.804 1.00 88.81 81 PHE A O 1
ATOM 667 N N . ILE A 1 82 ? -13.326 -0.551 3.270 1.00 93.88 82 ILE A N 1
ATOM 668 C CA . ILE A 1 82 ? -12.440 -0.328 2.121 1.00 93.88 82 ILE A CA 1
ATOM 669 C C . ILE A 1 82 ? -12.966 0.874 1.343 1.00 93.88 82 ILE A C 1
ATOM 671 O O . ILE A 1 82 ? -14.167 0.981 1.096 1.00 93.88 82 ILE A O 1
ATOM 675 N N . ARG A 1 83 ? -12.073 1.793 0.971 1.00 95.12 83 ARG A N 1
ATOM 676 C CA . ARG A 1 83 ? -12.371 2.929 0.088 1.00 95.12 83 ARG A CA 1
ATOM 677 C C . ARG A 1 83 ? -11.490 2.869 -1.140 1.00 95.12 83 ARG A C 1
ATOM 679 O O . ARG A 1 83 ? -10.305 2.596 -1.025 1.00 95.12 83 ARG A O 1
ATOM 686 N N . THR A 1 84 ? -12.044 3.192 -2.292 1.00 95.25 84 THR A N 1
ATOM 687 C CA . THR A 1 84 ? -11.259 3.508 -3.486 1.00 95.25 84 THR A CA 1
ATOM 688 C C . THR A 1 84 ? -10.923 4.993 -3.460 1.00 95.25 84 THR A C 1
ATOM 690 O O . THR A 1 84 ? -11.825 5.819 -3.307 1.00 95.25 84 THR A O 1
ATOM 693 N N . LEU A 1 85 ? -9.646 5.333 -3.594 1.00 94.81 85 LEU A N 1
ATOM 694 C CA . LEU A 1 85 ? -9.182 6.707 -3.766 1.00 94.81 85 LEU A CA 1
ATOM 695 C C . LEU A 1 85 ? -8.558 6.834 -5.149 1.00 94.81 85 LEU A C 1
ATOM 697 O O . LEU A 1 85 ? -7.812 5.945 -5.564 1.00 94.81 85 LEU A O 1
ATOM 701 N N . GLN A 1 86 ? -8.859 7.926 -5.842 1.00 92.19 86 GLN A N 1
ATOM 702 C CA . GLN A 1 86 ? -8.342 8.179 -7.178 1.00 92.19 86 GLN A CA 1
ATOM 703 C C . GLN A 1 86 ? -7.996 9.656 -7.350 1.00 92.19 86 GLN A C 1
ATOM 705 O O . GLN A 1 86 ? -8.832 10.521 -7.100 1.00 92.19 86 GLN A O 1
ATOM 710 N N . LEU A 1 87 ? -6.765 9.919 -7.771 1.00 87.50 87 LEU A N 1
ATOM 711 C CA . LEU A 1 87 ? -6.288 11.223 -8.204 1.00 87.50 87 LEU A CA 1
ATOM 712 C C . LEU A 1 87 ? -6.546 11.424 -9.701 1.00 87.50 87 LEU A C 1
ATOM 714 O O . LEU A 1 87 ? -6.683 10.457 -10.454 1.00 87.50 87 LEU A O 1
ATOM 718 N N . ASP A 1 88 ? -6.561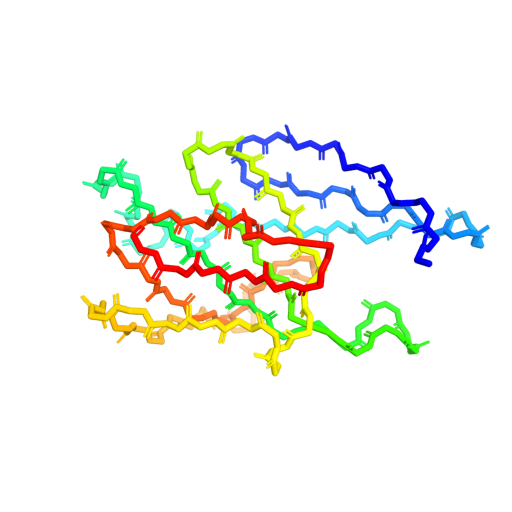 12.683 -10.135 1.00 83.06 88 ASP A N 1
ATOM 719 C CA . ASP A 1 88 ? -6.620 13.028 -11.555 1.00 83.06 88 ASP A CA 1
ATOM 720 C C . ASP A 1 88 ? -5.279 12.717 -12.240 1.00 83.06 88 ASP A C 1
ATOM 722 O O . ASP A 1 88 ? -4.257 13.358 -11.985 1.00 83.06 88 ASP A O 1
ATOM 726 N N . GLU A 1 89 ? -5.275 11.720 -13.123 1.00 73.94 89 GLU A N 1
ATOM 727 C CA . GLU A 1 89 ? -4.061 11.228 -13.781 1.00 73.94 89 GLU A CA 1
ATOM 728 C C . GLU A 1 89 ? -3.361 12.285 -14.645 1.00 73.94 89 GLU A C 1
ATOM 730 O O . GLU A 1 89 ? -2.160 12.173 -14.879 1.00 73.94 89 GLU A O 1
ATOM 735 N N . LEU A 1 90 ? -4.070 13.330 -15.090 1.00 70.50 90 LEU A N 1
ATOM 736 C CA . LEU A 1 90 ? -3.496 14.378 -15.941 1.00 70.50 90 LEU A CA 1
ATOM 737 C C . LEU A 1 90 ? -2.495 15.279 -15.205 1.00 70.50 90 LEU A C 1
ATOM 739 O O . LEU A 1 90 ? -1.685 15.947 -15.848 1.00 70.50 90 LEU A O 1
ATOM 743 N N . VAL A 1 91 ? -2.543 15.305 -13.871 1.00 67.75 91 VAL A N 1
ATOM 744 C CA . VAL A 1 91 ? -1.740 16.215 -13.037 1.00 67.75 91 VAL A CA 1
ATOM 745 C C . VAL A 1 91 ? -0.550 15.499 -12.386 1.00 67.75 91 VAL A C 1
ATOM 747 O O . VAL A 1 91 ? 0.397 16.149 -11.940 1.00 67.75 91 VAL A O 1
ATOM 750 N N . HIS A 1 92 ? -0.554 14.163 -12.341 1.00 64.75 92 HIS A N 1
ATOM 751 C CA . HIS A 1 92 ? 0.402 13.389 -11.549 1.00 64.75 92 HIS A CA 1
ATOM 752 C C . HIS A 1 92 ? 1.419 12.610 -12.393 1.00 64.75 92 HIS A C 1
ATOM 754 O O . HIS A 1 92 ? 1.144 12.113 -13.480 1.00 64.75 92 HIS A O 1
ATOM 760 N N . VAL A 1 93 ? 2.643 12.523 -11.865 1.00 65.62 93 VAL A N 1
ATOM 761 C CA . VAL A 1 93 ? 3.803 11.895 -12.513 1.00 65.62 93 VAL A CA 1
ATOM 762 C C . VAL A 1 93 ? 3.729 10.370 -12.377 1.00 65.62 93 VAL A C 1
ATOM 764 O O . VAL A 1 93 ? 3.139 9.848 -11.437 1.00 65.62 93 VAL A O 1
ATOM 767 N N . SER A 1 94 ? 4.395 9.636 -13.271 1.00 67.25 94 SER A N 1
ATOM 768 C CA . SER A 1 94 ? 4.343 8.168 -13.377 1.00 67.25 94 SER A CA 1
ATOM 769 C C . SER A 1 94 ? 4.756 7.357 -12.134 1.00 67.25 94 SER A C 1
ATOM 771 O O . SER A 1 94 ? 4.563 6.144 -12.132 1.00 67.25 94 SER A O 1
ATOM 773 N N . SER A 1 95 ? 5.377 7.976 -11.124 1.00 70.75 95 SER A N 1
ATOM 774 C CA . SER A 1 95 ? 5.786 7.340 -9.857 1.00 70.75 95 SER A CA 1
ATOM 775 C C . SER A 1 95 ? 4.720 7.416 -8.756 1.00 70.75 95 SER A C 1
ATOM 777 O O . SER A 1 95 ? 4.849 6.759 -7.722 1.00 70.75 95 SER A O 1
ATOM 779 N N . VAL A 1 96 ? 3.663 8.205 -8.967 1.00 78.75 96 VAL A N 1
ATOM 780 C CA . VAL A 1 96 ? 2.549 8.354 -8.029 1.00 78.75 96 VAL A CA 1
ATOM 781 C C . VAL A 1 96 ? 1.485 7.310 -8.361 1.00 78.75 96 VAL A C 1
ATOM 783 O O . VAL A 1 96 ? 0.968 7.309 -9.480 1.00 78.75 96 VAL A O 1
ATOM 786 N N . PR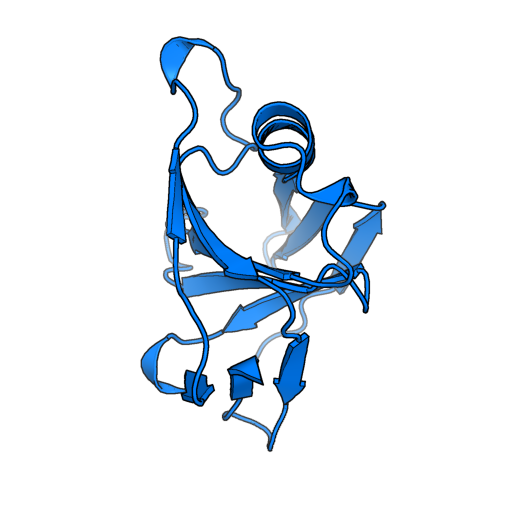O A 1 97 ? 1.099 6.434 -7.420 1.00 82.75 97 PRO A N 1
ATOM 787 C CA . PRO A 1 97 ? -0.105 5.633 -7.575 1.00 82.75 97 PRO A CA 1
ATOM 788 C C . PRO A 1 97 ? -1.304 6.575 -7.682 1.00 82.75 97 PRO A C 1
ATOM 790 O O . PRO A 1 97 ? -1.627 7.272 -6.726 1.00 82.75 97 PRO A O 1
ATOM 793 N N . THR A 1 98 ? -1.953 6.627 -8.843 1.00 85.12 98 THR A N 1
ATOM 794 C CA . THR A 1 98 ? -3.120 7.494 -9.068 1.00 85.12 98 THR A CA 1
ATOM 795 C C . THR A 1 98 ? -4.408 6.867 -8.559 1.00 85.12 98 THR A C 1
ATOM 797 O O . THR A 1 98 ? -5.333 7.594 -8.230 1.00 85.12 98 THR A O 1
ATOM 800 N N . ALA A 1 99 ? -4.472 5.540 -8.431 1.00 89.38 99 ALA A N 1
ATOM 801 C CA . ALA A 1 99 ? -5.625 4.820 -7.901 1.00 89.38 99 ALA A CA 1
ATOM 802 C C . ALA A 1 99 ? -5.192 3.784 -6.858 1.00 89.38 99 ALA A C 1
ATOM 804 O O . ALA A 1 99 ? -4.343 2.930 -7.128 1.00 89.38 99 ALA A O 1
ATOM 805 N N . VAL A 1 100 ? -5.787 3.842 -5.663 1.00 93.56 100 VAL A N 1
ATOM 806 C CA . VAL A 1 100 ? -5.463 2.941 -4.546 1.00 93.56 100 VAL A CA 1
ATOM 807 C C . VAL A 1 100 ? -6.711 2.493 -3.795 1.00 93.56 100 VAL A C 1
ATOM 809 O O . VAL A 1 100 ? -7.716 3.202 -3.717 1.00 93.56 100 VAL A O 1
ATOM 812 N N . LEU A 1 101 ? -6.622 1.322 -3.173 1.00 95.56 101 LEU A N 1
ATOM 813 C CA . LEU A 1 101 ? -7.526 0.914 -2.107 1.00 95.56 101 LEU A CA 1
ATOM 814 C C . LEU A 1 101 ? -6.970 1.411 -0.772 1.00 95.56 101 LEU A C 1
ATOM 816 O O . LEU A 1 101 ? -5.843 1.090 -0.399 1.00 95.56 101 LEU A O 1
ATOM 820 N N . LEU A 1 102 ? -7.775 2.173 -0.043 1.00 96.31 102 LEU A N 1
ATOM 821 C CA . LEU A 1 102 ? -7.536 2.583 1.330 1.00 96.31 102 LEU A CA 1
ATOM 822 C C . LEU A 1 102 ? -8.254 1.631 2.284 1.00 96.31 102 LEU A C 1
ATOM 824 O O . LEU A 1 102 ? -9.478 1.486 2.237 1.00 96.31 102 LEU A O 1
ATOM 828 N N . PHE A 1 103 ? -7.492 1.104 3.234 1.00 96.31 103 PHE A N 1
ATOM 829 C CA . PHE A 1 103 ? -7.994 0.408 4.407 1.00 96.31 103 PHE A CA 1
ATOM 830 C C . PHE A 1 103 ? -7.711 1.289 5.637 1.00 96.31 103 PHE A C 1
ATOM 832 O O . PHE A 1 103 ? -6.559 1.376 6.073 1.00 96.31 103 PHE A O 1
ATOM 839 N N . PRO A 1 104 ? -8.707 2.011 6.182 1.00 95.38 104 PRO A N 1
ATOM 840 C CA . PRO A 1 104 ? -8.504 2.929 7.291 1.00 95.38 104 PRO A CA 1
ATOM 841 C C . PRO A 1 104 ? -8.509 2.195 8.636 1.00 95.38 104 PRO A C 1
ATOM 843 O O . PRO A 1 104 ? -9.257 1.242 8.836 1.00 95.38 104 PRO A O 1
ATOM 846 N N . ASN A 1 105 ? -7.733 2.711 9.588 1.00 93.94 105 ASN A N 1
ATOM 847 C CA . ASN A 1 105 ? -7.639 2.243 10.975 1.00 93.94 105 ASN A CA 1
ATOM 848 C C . ASN A 1 105 ? -7.243 0.766 11.128 1.00 93.94 105 ASN A C 1
ATOM 850 O O . ASN A 1 105 ? -7.644 0.115 12.088 1.00 93.94 105 ASN A O 1
ATOM 854 N N . VAL A 1 106 ? -6.439 0.262 10.194 1.00 94.62 106 VAL A N 1
ATOM 855 C CA . VAL A 1 106 ? -5.884 -1.099 10.199 1.00 94.62 106 VAL A CA 1
ATOM 856 C C . VAL A 1 106 ? -4.377 -1.059 9.967 1.00 94.62 106 VAL A C 1
ATOM 858 O O . VAL A 1 106 ? -3.805 0.015 9.745 1.00 94.62 106 VAL A O 1
ATOM 861 N N . ARG A 1 107 ? -3.741 -2.226 10.040 1.00 93.94 107 ARG A N 1
ATOM 862 C CA . ARG A 1 107 ? -2.334 -2.482 9.738 1.00 93.94 107 ARG A CA 1
ATOM 863 C C . ARG A 1 107 ? -2.174 -3.750 8.915 1.00 93.94 107 ARG A C 1
ATOM 865 O O . ARG A 1 107 ? -3.060 -4.603 8.860 1.00 93.94 107 ARG A O 1
ATOM 872 N N . LEU A 1 108 ? -1.007 -3.877 8.303 1.00 94.12 108 LEU A N 1
ATOM 873 C CA . LEU A 1 108 ? -0.605 -5.045 7.544 1.00 94.12 108 LEU A CA 1
ATOM 874 C C . LEU A 1 108 ? 0.291 -5.931 8.412 1.00 94.12 108 LEU A C 1
ATOM 876 O O . LEU A 1 108 ? 1.373 -5.533 8.842 1.00 94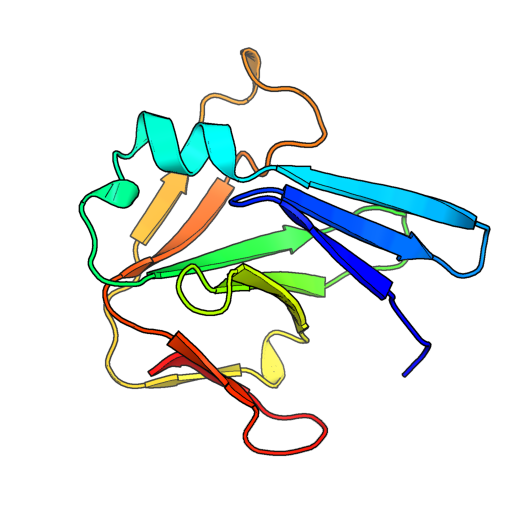.12 108 LEU A O 1
ATOM 880 N N . LYS A 1 109 ? -0.138 -7.170 8.652 1.00 93.69 109 LYS A N 1
ATOM 881 C CA . LYS A 1 109 ? 0.621 -8.140 9.442 1.00 93.69 109 LYS A CA 1
ATOM 882 C C . LYS A 1 109 ? 0.927 -9.382 8.622 1.00 93.69 109 LYS A C 1
ATOM 884 O O . LYS A 1 109 ? 0.042 -9.989 8.026 1.00 93.69 109 LYS A O 1
ATOM 889 N N . ARG A 1 110 ? 2.185 -9.808 8.658 1.00 92.31 110 ARG A N 1
ATOM 890 C CA . ARG A 1 110 ? 2.601 -11.100 8.114 1.00 92.31 110 ARG A CA 1
ATOM 891 C C . ARG A 1 110 ? 2.218 -12.219 9.083 1.00 92.31 110 ARG A C 1
ATOM 893 O O . ARG A 1 110 ? 2.547 -12.134 10.266 1.00 92.31 110 ARG A O 1
ATOM 900 N N . ILE A 1 111 ? 1.524 -13.247 8.598 1.00 93.12 111 ILE A N 1
ATOM 901 C CA . ILE A 1 111 ? 1.142 -14.422 9.400 1.00 93.12 111 ILE A CA 1
ATOM 902 C C . ILE A 1 111 ? 2.214 -15.508 9.281 1.00 93.12 111 ILE A C 1
ATOM 904 O O . ILE A 1 111 ? 2.620 -16.087 10.284 1.00 93.12 111 ILE A O 1
ATOM 908 N N . ASN A 1 112 ? 2.677 -15.780 8.061 1.00 90.75 112 ASN A N 1
ATOM 909 C CA . ASN A 1 112 ? 3.747 -16.734 7.768 1.00 90.75 112 ASN A CA 1
ATOM 910 C C . ASN A 1 112 ? 4.508 -16.301 6.500 1.00 90.75 112 ASN A C 1
ATOM 912 O O . ASN A 1 112 ? 4.364 -15.164 6.052 1.00 90.75 112 ASN A O 1
ATOM 916 N N . THR A 1 113 ? 5.346 -17.176 5.939 1.00 84.56 113 THR A N 1
ATOM 917 C CA . THR A 1 113 ? 6.184 -16.871 4.767 1.00 84.56 113 THR A CA 1
ATOM 918 C C . THR A 1 113 ? 5.392 -16.223 3.630 1.00 84.56 113 THR A C 1
ATOM 920 O O . THR A 1 113 ? 5.823 -15.195 3.094 1.00 84.56 113 THR A O 1
ATOM 923 N N . ASP A 1 114 ? 4.205 -16.761 3.348 1.00 86.12 114 ASP A N 1
ATOM 924 C CA . ASP A 1 114 ? 3.429 -16.414 2.159 1.00 86.12 114 ASP A CA 1
ATOM 925 C C . ASP A 1 114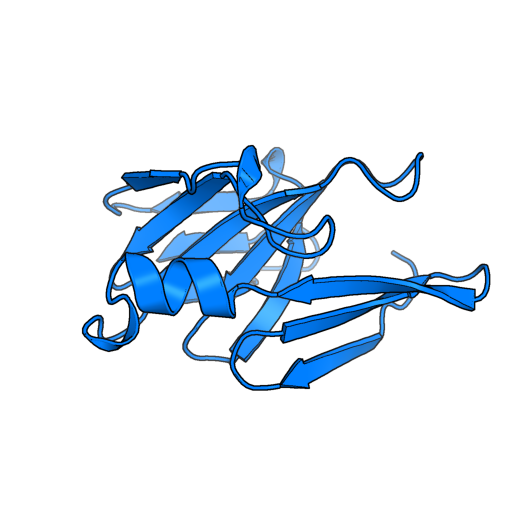 ? 2.159 -15.616 2.478 1.00 86.12 114 ASP A C 1
ATOM 927 O O . ASP A 1 114 ? 1.717 -14.828 1.647 1.00 86.12 114 ASP A O 1
ATOM 931 N N . ASN A 1 115 ? 1.600 -15.757 3.684 1.00 91.75 115 ASN A N 1
ATOM 932 C CA . ASN A 1 115 ? 0.281 -15.224 4.030 1.00 91.75 115 ASN A CA 1
ATOM 933 C C . ASN A 1 115 ? 0.341 -13.948 4.874 1.00 91.75 115 ASN A C 1
ATOM 935 O O . ASN A 1 115 ? 1.129 -13.829 5.823 1.00 91.75 115 ASN A O 1
ATOM 939 N N . TRP A 1 116 ? -0.577 -13.034 4.572 1.00 94.50 116 TRP A N 1
ATOM 940 C CA . TRP A 1 116 ? -0.713 -11.725 5.199 1.00 94.50 116 TRP A CA 1
ATOM 941 C C . TRP A 1 116 ? -2.159 -11.454 5.605 1.00 94.50 116 TRP A C 1
ATOM 943 O O . TRP A 1 116 ? -3.101 -11.999 5.030 1.00 94.50 116 TRP A O 1
ATOM 953 N N . ILE A 1 117 ? -2.340 -10.589 6.599 1.00 95.19 117 ILE A N 1
ATOM 954 C CA . ILE A 1 117 ? -3.652 -10.123 7.040 1.00 95.19 117 ILE A CA 1
ATOM 955 C C . ILE A 1 117 ? -3.674 -8.610 7.204 1.00 95.19 117 ILE A C 1
ATOM 957 O O . ILE A 1 117 ? -2.719 -8.016 7.709 1.00 95.19 117 ILE A O 1
ATOM 961 N N . ILE A 1 118 ? -4.788 -8.009 6.794 1.00 94.19 118 ILE A N 1
ATOM 962 C CA . ILE A 1 118 ? -5.135 -6.618 7.082 1.00 94.19 118 ILE A CA 1
ATOM 963 C C . ILE A 1 118 ? -6.112 -6.620 8.261 1.00 94.19 118 ILE A C 1
A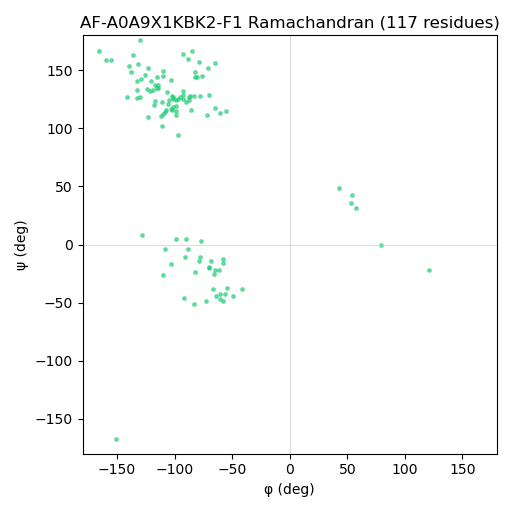TOM 965 O O . ILE A 1 118 ? -7.212 -7.173 8.141 1.00 94.19 118 ILE A O 1
ATOM 969 N N . THR A 1 119 ? -5.694 -6.050 9.397 1.00 92.38 119 THR A N 1
ATOM 970 C CA . THR A 1 119 ? -6.451 -6.041 10.664 1.00 92.38 119 THR A CA 1
ATOM 971 C C . THR A 1 119 ? -6.155 -4.834 11.540 1.00 92.38 119 THR A C 1
ATOM 973 O O . THR A 1 119 ? -5.099 -4.193 11.357 1.00 92.38 119 THR A O 1
#

Nearest PDB structures (foldseek):
  2xn4-assembly2_B  TM=3.221E-01  e=2.601E+00  Homo sapiens
  4y13-assembly1_A  TM=4.001E-01  e=4.231E+00  Escherichia coli O157:H7
  4lgw-assembly1_A  TM=4.012E-01  e=4.715E+00  Escherichia coli K-12
  7xpg-assembly1_A  TM=1.858E-01  e=9.018E+00  Lake Sinai virus 1

Foldseek 3Di:
DDDWDWDFDQFWTWTADPVRDIAIAGAPVVCVVVVLVPFPWKKKWAFDCPPPPDTFIWIATNPVSDIDTAHPVQEDEPDWDKDWAAADPVVDDPNYRRIIIMTTPWGWDDPDPHHIYTD

pLDDT: mean 82.06, std 14.27, range [35.94, 96.31]

Mean predicted aligned error: 6.29 Å

Secondary structure (DSSP, 8-state):
-----EEEETTEEEEE-TTS-EEEEE-HHHHHHTTGGGSS-EEEEEEE--STT--EEEEEETTTTEEEEE-GGGEEE-S---EEEE--TTTS-TTS-SEEEEEET--EEE-SSS-EEE-

Sequence (119 aa):
MKRISFNTSEYKATITFEDGSNLEVDFEAIVNEFKLNKLKSYVLCHWQSRPKGLRGYGFYDSTSKTYNCIDWNSVTISKCFIRTLQLDELVHVSSVPTAVLLFPNVRLKRINTDNWIIT